Protein AF-A0A5M8EU75-F1 (afdb_monomer_lite)

Structure (mmCIF, N/CA/C/O backbone):
data_AF-A0A5M8EU75-F1
#
_entry.id   AF-A0A5M8EU75-F1
#
loop_
_atom_site.group_PDB
_atom_site.id
_atom_site.type_symbol
_atom_site.label_atom_id
_atom_site.label_alt_id
_atom_site.label_comp_id
_atom_site.label_asym_id
_atom_site.label_entity_id
_atom_site.label_seq_id
_atom_site.pdbx_PDB_ins_code
_atom_site.Cartn_x
_atom_site.Cartn_y
_atom_site.Cartn_z
_atom_site.occupancy
_atom_site.B_iso_or_equiv
_atom_site.auth_seq_id
_atom_site.auth_comp_id
_atom_site.auth_asym_id
_atom_site.auth_atom_id
_atom_site.pdbx_PDB_model_num
ATOM 1 N N . MET A 1 1 ? 41.087 -0.898 -28.257 1.00 53.62 1 MET A N 1
ATOM 2 C CA . MET A 1 1 ? 41.033 -0.760 -26.784 1.00 53.62 1 MET A CA 1
ATOM 3 C C . MET A 1 1 ? 39.731 -0.099 -26.348 1.00 53.62 1 MET A C 1
ATOM 5 O O . MET A 1 1 ? 38.978 -0.746 -25.640 1.00 53.62 1 MET A O 1
ATOM 9 N N . GLU A 1 2 ? 39.396 1.101 -26.833 1.00 59.78 2 GLU A N 1
ATOM 10 C CA . GLU A 1 2 ? 38.157 1.819 -26.456 1.00 59.78 2 GLU A CA 1
ATOM 11 C C . GLU A 1 2 ? 36.863 1.022 -26.681 1.00 59.78 2 GLU A C 1
ATOM 13 O O . GLU A 1 2 ? 36.041 0.929 -25.774 1.00 59.78 2 GLU A O 1
ATOM 18 N N . MET A 1 3 ? 36.715 0.360 -27.837 1.00 57.47 3 MET A N 1
ATOM 19 C CA . MET A 1 3 ? 35.519 -0.446 -28.124 1.00 57.47 3 MET A CA 1
ATOM 20 C C . MET A 1 3 ? 35.297 -1.580 -27.109 1.00 57.47 3 MET A C 1
ATOM 22 O O . MET A 1 3 ? 34.158 -1.873 -26.763 1.00 57.47 3 MET A O 1
ATOM 26 N N . LEU A 1 4 ? 36.382 -2.167 -26.587 1.00 70.75 4 LEU A N 1
ATOM 27 C CA . LEU A 1 4 ? 36.330 -3.281 -25.639 1.00 70.75 4 LEU A CA 1
ATOM 28 C C . LEU A 1 4 ? 35.885 -2.796 -24.249 1.00 70.75 4 LEU A C 1
ATOM 30 O O . LEU A 1 4 ? 35.025 -3.423 -23.629 1.00 70.75 4 LEU A O 1
ATOM 34 N N . TYR A 1 5 ? 36.385 -1.635 -23.807 1.00 77.06 5 TYR A N 1
ATOM 35 C CA . TYR A 1 5 ? 35.924 -0.976 -22.580 1.00 77.06 5 TYR A CA 1
ATOM 36 C C . TYR A 1 5 ? 34.440 -0.601 -22.656 1.00 77.06 5 TYR A C 1
ATOM 38 O O . TYR A 1 5 ? 33.704 -0.861 -21.707 1.00 77.06 5 TYR A O 1
ATOM 46 N N . ILE A 1 6 ? 33.977 -0.068 -23.791 1.00 72.25 6 ILE A N 1
ATOM 47 C CA . ILE A 1 6 ? 32.563 0.286 -23.995 1.00 72.25 6 ILE A CA 1
ATOM 48 C C . ILE A 1 6 ? 31.671 -0.958 -23.905 1.00 72.25 6 ILE A C 1
ATOM 50 O O . ILE A 1 6 ? 30.653 -0.931 -23.210 1.00 72.25 6 ILE A O 1
ATOM 54 N N . THR A 1 7 ? 32.060 -2.073 -24.532 1.00 71.00 7 THR A N 1
ATOM 55 C CA . THR A 1 7 ? 31.312 -3.335 -24.405 1.00 71.00 7 THR A CA 1
ATOM 56 C C . THR A 1 7 ? 31.304 -3.869 -22.976 1.00 71.00 7 THR A C 1
ATOM 58 O O . THR A 1 7 ? 30.256 -4.300 -22.501 1.00 71.00 7 THR A O 1
ATOM 61 N N . LEU A 1 8 ? 32.430 -3.798 -22.259 1.00 76.50 8 LEU A N 1
ATOM 62 C CA . LEU A 1 8 ? 32.517 -4.285 -20.881 1.00 76.50 8 LEU A CA 1
ATOM 63 C C . LEU A 1 8 ? 31.627 -3.465 -19.936 1.00 76.50 8 LEU A C 1
ATOM 65 O O . LEU A 1 8 ? 30.909 -4.031 -19.114 1.00 76.50 8 LEU A O 1
ATOM 69 N N . ILE A 1 9 ? 31.626 -2.138 -20.099 1.00 80.06 9 ILE A N 1
ATOM 70 C CA . ILE A 1 9 ? 30.763 -1.214 -19.352 1.00 80.06 9 ILE A CA 1
ATOM 71 C C . ILE A 1 9 ? 29.289 -1.484 -19.669 1.00 80.06 9 ILE A C 1
ATOM 73 O O . ILE A 1 9 ? 28.462 -1.507 -18.762 1.00 80.06 9 ILE A O 1
ATOM 77 N N . SER A 1 10 ? 28.959 -1.744 -20.935 1.00 69.94 10 SER A N 1
ATOM 78 C CA . SER A 1 10 ? 27.585 -2.032 -21.365 1.00 69.94 10 SER A CA 1
ATOM 79 C C . SER A 1 10 ? 27.060 -3.342 -20.767 1.00 69.94 10 SER A C 1
ATOM 81 O O . SER A 1 10 ? 25.950 -3.381 -20.237 1.00 69.94 10 SER A O 1
ATOM 83 N N . ILE A 1 11 ? 27.870 -4.407 -20.781 1.00 76.12 11 ILE A N 1
ATOM 84 C CA . ILE A 1 11 ? 27.517 -5.711 -20.194 1.00 76.12 11 ILE A CA 1
ATOM 85 C C . ILE A 1 11 ? 27.405 -5.603 -18.670 1.00 76.12 11 ILE A C 1
ATOM 87 O O . ILE A 1 11 ? 26.437 -6.096 -18.092 1.00 76.12 11 ILE A O 1
ATOM 91 N N . ALA A 1 12 ? 28.347 -4.917 -18.017 1.00 72.94 12 ALA A N 1
ATOM 92 C CA . ALA A 1 12 ? 28.288 -4.673 -16.578 1.00 72.94 12 ALA A CA 1
ATOM 93 C C . ALA A 1 12 ? 27.048 -3.850 -16.196 1.00 72.94 12 ALA A C 1
ATOM 95 O O . ALA A 1 12 ? 26.362 -4.189 -15.235 1.00 72.94 12 ALA A O 1
ATOM 96 N N . GLY A 1 13 ? 26.706 -2.820 -16.976 1.00 74.19 13 GLY A N 1
ATOM 97 C CA . GLY A 1 13 ? 25.500 -2.016 -16.782 1.00 74.19 13 GLY A CA 1
ATOM 98 C C . GLY A 1 13 ? 24.214 -2.836 -16.908 1.00 74.19 13 GLY A C 1
ATOM 99 O O . GLY A 1 13 ? 23.331 -2.720 -16.060 1.00 74.19 13 GLY A O 1
ATOM 100 N N . LEU A 1 14 ? 24.128 -3.719 -17.908 1.00 76.62 14 LEU A N 1
ATOM 101 C CA . LEU A 1 14 ? 22.991 -4.630 -18.079 1.00 76.62 14 LEU A CA 1
ATOM 102 C C . LEU A 1 14 ? 22.889 -5.651 -16.939 1.00 76.62 14 LEU A C 1
ATOM 104 O O . LEU A 1 14 ? 21.798 -5.870 -16.415 1.00 76.62 14 LEU A O 1
ATOM 108 N N . ALA A 1 15 ? 24.010 -6.237 -16.513 1.00 70.19 15 ALA A N 1
ATOM 109 C CA . ALA A 1 15 ? 24.045 -7.195 -15.410 1.00 70.19 15 ALA A CA 1
ATOM 110 C C . ALA A 1 15 ? 23.668 -6.550 -14.065 1.00 70.19 15 ALA A C 1
ATOM 112 O O . ALA A 1 15 ? 22.849 -7.097 -13.329 1.00 70.19 15 ALA A O 1
ATOM 113 N N . ILE A 1 16 ? 24.203 -5.362 -13.763 1.00 70.56 16 ILE A N 1
ATOM 114 C CA . ILE A 1 16 ? 23.872 -4.601 -12.548 1.00 70.56 16 ILE A CA 1
ATOM 115 C C . ILE A 1 16 ? 22.415 -4.127 -12.592 1.00 70.56 16 ILE A C 1
ATOM 117 O O . ILE A 1 16 ? 21.719 -4.204 -11.581 1.00 70.56 16 ILE A O 1
ATOM 121 N N . GLY A 1 17 ? 21.930 -3.684 -13.755 1.00 67.31 17 GLY A N 1
ATOM 122 C CA . GLY A 1 17 ? 20.531 -3.309 -13.960 1.00 67.31 17 GLY A CA 1
ATOM 123 C C . GLY A 1 17 ? 19.582 -4.481 -13.707 1.00 67.31 17 GLY A C 1
ATOM 124 O O . GLY A 1 17 ? 18.658 -4.361 -12.903 1.00 67.31 17 GLY A O 1
ATOM 125 N N . ALA A 1 18 ? 19.856 -5.639 -14.315 1.00 68.31 18 ALA A N 1
ATOM 126 C CA . ALA A 1 18 ? 19.088 -6.864 -14.105 1.00 68.31 18 ALA A CA 1
ATOM 127 C C . ALA A 1 18 ? 19.128 -7.318 -12.638 1.00 68.31 18 ALA A C 1
ATOM 129 O O . ALA A 1 18 ? 18.089 -7.644 -12.064 1.00 68.31 18 ALA A O 1
ATOM 130 N N . TRP A 1 19 ? 20.297 -7.263 -11.995 1.00 66.81 19 TRP A N 1
ATOM 131 C CA . TRP A 1 19 ? 20.453 -7.610 -10.582 1.00 66.81 19 TRP A CA 1
ATOM 132 C C . TRP A 1 19 ? 19.733 -6.631 -9.646 1.00 66.81 19 TRP A C 1
ATOM 134 O O . TRP A 1 19 ? 19.132 -7.049 -8.662 1.00 66.81 19 TRP A O 1
ATOM 144 N N . GLY A 1 20 ? 19.729 -5.332 -9.949 1.00 63.75 20 GLY A N 1
ATOM 145 C CA . GLY A 1 20 ? 19.007 -4.316 -9.176 1.00 63.75 20 GLY A CA 1
ATOM 146 C C . GLY A 1 20 ? 17.484 -4.457 -9.268 1.00 63.75 20 GLY A C 1
ATOM 147 O O . GLY A 1 20 ? 16.780 -4.220 -8.280 1.00 63.75 20 GLY A O 1
ATOM 148 N N . VAL A 1 21 ? 16.984 -4.894 -10.429 1.00 64.94 21 VAL A N 1
ATOM 149 C CA . VAL A 1 21 ? 15.572 -5.246 -10.648 1.00 64.94 21 VAL A CA 1
ATOM 150 C C . VAL A 1 21 ? 15.217 -6.534 -9.893 1.00 64.94 21 VAL A C 1
ATOM 152 O O . VAL A 1 21 ? 14.244 -6.546 -9.140 1.00 64.94 21 VAL A O 1
ATOM 155 N N . LEU A 1 22 ? 16.019 -7.596 -10.038 1.00 58.78 22 LEU A N 1
ATOM 156 C CA . LEU A 1 22 ? 15.775 -8.909 -9.421 1.00 58.78 22 LEU A CA 1
ATOM 157 C C . LEU A 1 22 ? 15.995 -8.916 -7.901 1.00 58.78 22 LEU A C 1
ATOM 159 O O . LEU A 1 22 ? 15.284 -9.605 -7.176 1.00 58.78 22 LEU A O 1
ATOM 163 N N . GLY A 1 23 ? 16.923 -8.106 -7.391 1.00 60.09 23 GLY A N 1
ATOM 164 C CA . GLY A 1 23 ? 17.231 -7.982 -5.964 1.00 60.09 23 GLY A CA 1
ATOM 165 C C . GLY A 1 23 ? 16.162 -7.250 -5.144 1.00 60.09 23 GLY A C 1
ATOM 166 O O . GLY A 1 23 ? 16.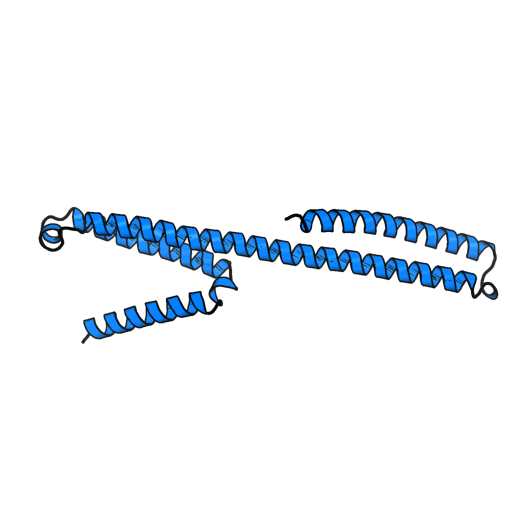350 -7.019 -3.950 1.00 60.09 23 GLY A O 1
ATOM 167 N N . GLY A 1 24 ? 15.054 -6.826 -5.763 1.00 61.72 24 GLY A N 1
ATOM 168 C CA . GLY A 1 24 ? 13.913 -6.208 -5.082 1.00 61.72 24 GLY A CA 1
ATOM 169 C C . GLY A 1 24 ? 14.160 -4.795 -4.538 1.00 61.72 24 GLY A C 1
ATOM 170 O O . GLY A 1 24 ? 13.229 -4.163 -4.043 1.00 61.72 24 GLY A O 1
ATOM 171 N N . ILE A 1 25 ? 15.382 -4.261 -4.641 1.00 65.81 25 ILE A N 1
ATOM 172 C CA . ILE A 1 25 ? 15.732 -2.906 -4.184 1.00 65.81 25 ILE A CA 1
ATOM 173 C C . ILE A 1 25 ? 14.944 -1.859 -4.977 1.00 65.81 25 ILE A C 1
ATOM 175 O O . ILE A 1 25 ? 14.432 -0.907 -4.383 1.00 65.81 25 ILE A O 1
ATOM 179 N N . LEU A 1 26 ? 14.789 -2.065 -6.292 1.00 63.59 26 LEU A N 1
ATOM 180 C CA . LEU A 1 26 ? 13.987 -1.196 -7.156 1.00 63.59 26 LEU A CA 1
ATOM 181 C C . LEU A 1 26 ? 12.525 -1.159 -6.705 1.00 63.59 26 LEU A C 1
ATOM 183 O O . LEU A 1 26 ? 11.969 -0.086 -6.484 1.00 63.59 26 LEU A O 1
ATOM 187 N N . TYR A 1 27 ? 11.943 -2.335 -6.467 1.00 64.81 27 TYR A N 1
ATOM 188 C CA . TYR A 1 27 ? 10.559 -2.489 -6.024 1.00 64.81 27 TYR A CA 1
ATOM 189 C C . TYR A 1 27 ? 10.313 -1.964 -4.610 1.00 64.81 27 TYR A C 1
ATOM 191 O O . TYR A 1 27 ? 9.185 -1.679 -4.261 1.00 64.81 27 TYR A O 1
ATOM 199 N N . ARG A 1 28 ? 11.328 -1.740 -3.776 1.00 71.31 28 ARG A N 1
ATOM 200 C CA . ARG A 1 28 ? 11.104 -1.099 -2.466 1.00 71.31 28 ARG A CA 1
ATOM 201 C C . ARG A 1 28 ? 10.892 0.414 -2.558 1.00 71.31 28 ARG A C 1
ATOM 203 O O . ARG A 1 28 ? 10.494 1.026 -1.569 1.00 71.31 28 ARG A O 1
ATOM 210 N N . LYS A 1 29 ? 11.185 1.038 -3.705 1.00 76.56 29 LYS A N 1
ATOM 211 C CA . LYS A 1 29 ? 11.140 2.496 -3.882 1.00 76.56 29 LYS A CA 1
ATOM 212 C C . LYS A 1 29 ? 10.302 2.870 -5.113 1.00 76.56 29 LYS A C 1
ATOM 214 O O . LYS A 1 29 ? 10.863 3.025 -6.197 1.00 76.56 29 LYS A O 1
ATOM 219 N N . PRO A 1 30 ? 8.985 3.117 -4.963 1.00 76.25 30 PRO A N 1
ATOM 220 C CA . PRO A 1 30 ? 8.105 3.444 -6.092 1.00 76.25 30 PRO A CA 1
ATOM 221 C C . PRO A 1 30 ? 8.551 4.683 -6.884 1.00 76.25 30 PRO A C 1
ATOM 223 O O . PRO A 1 30 ? 8.417 4.723 -8.103 1.00 76.25 30 PRO A O 1
ATOM 226 N N . PHE A 1 31 ? 9.147 5.673 -6.210 1.00 78.81 31 PHE A N 1
ATOM 227 C CA . PHE A 1 31 ? 9.704 6.860 -6.866 1.00 78.81 31 PHE A CA 1
ATOM 228 C C . PHE A 1 31 ? 10.869 6.526 -7.808 1.00 78.81 31 PHE A C 1
ATOM 230 O O . PHE A 1 31 ? 10.999 7.122 -8.871 1.00 78.81 31 PHE A O 1
ATOM 237 N N . LEU A 1 32 ? 11.698 5.549 -7.436 1.00 78.75 32 LEU A N 1
ATOM 238 C CA . LEU A 1 32 ? 12.850 5.141 -8.232 1.00 78.75 32 LEU A CA 1
ATOM 239 C C . LEU A 1 32 ? 12.402 4.425 -9.515 1.00 78.75 32 LEU A C 1
ATOM 241 O O . LEU A 1 32 ? 12.943 4.696 -10.579 1.00 78.75 32 LEU A O 1
ATOM 245 N N . LEU A 1 33 ? 11.370 3.578 -9.425 1.00 77.56 33 LEU A N 1
ATOM 246 C CA . LEU A 1 33 ? 10.718 2.937 -10.576 1.00 77.56 33 LEU A CA 1
ATOM 247 C C . LEU A 1 33 ? 10.143 3.959 -11.561 1.00 77.56 33 LEU A C 1
ATOM 249 O O . LEU A 1 33 ? 10.410 3.875 -12.758 1.00 77.56 33 LEU A O 1
ATOM 253 N N . TYR A 1 34 ? 9.406 4.946 -11.046 1.00 78.31 34 TYR A N 1
ATOM 254 C CA . TYR A 1 34 ? 8.869 6.041 -11.852 1.00 78.31 34 TYR A CA 1
ATOM 255 C C . TYR A 1 34 ? 9.984 6.814 -12.566 1.00 78.31 34 TYR A C 1
ATOM 257 O O . TYR A 1 34 ? 9.913 7.039 -13.772 1.00 78.31 34 TYR A O 1
ATOM 265 N N . PHE A 1 35 ? 11.038 7.180 -11.832 1.00 82.19 35 PHE A N 1
ATOM 266 C CA . PHE A 1 35 ? 12.166 7.930 -12.375 1.00 82.19 35 PHE A CA 1
ATOM 267 C C . PHE A 1 35 ? 12.902 7.125 -13.451 1.00 82.19 35 PHE A C 1
ATOM 269 O O . PHE A 1 35 ? 13.115 7.625 -14.548 1.00 82.19 35 PHE A O 1
ATOM 276 N N . ILE A 1 36 ? 13.216 5.854 -13.195 1.00 82.50 36 ILE A N 1
ATOM 277 C CA . ILE A 1 36 ? 13.880 4.989 -14.178 1.00 82.50 36 ILE A CA 1
ATOM 278 C C . ILE A 1 36 ? 13.013 4.813 -15.424 1.00 82.50 36 ILE A C 1
ATOM 280 O O . ILE A 1 36 ? 13.531 4.946 -16.526 1.00 82.50 36 ILE A O 1
ATOM 284 N N . GLY A 1 37 ? 11.706 4.576 -15.276 1.00 79.75 37 GLY A N 1
ATOM 285 C CA . GLY A 1 37 ? 10.793 4.473 -16.416 1.00 79.75 37 GLY A CA 1
ATOM 286 C C . GLY A 1 37 ? 10.729 5.762 -17.243 1.00 79.75 37 GLY A C 1
ATOM 287 O O . GLY A 1 37 ? 10.762 5.704 -18.470 1.00 79.75 37 GLY A O 1
ATOM 288 N N . PHE A 1 38 ? 10.722 6.924 -16.584 1.00 82.00 38 PHE A N 1
ATOM 289 C CA . PHE A 1 38 ? 10.741 8.232 -17.242 1.00 82.00 38 PHE A CA 1
ATOM 290 C C . PHE A 1 38 ? 12.048 8.490 -18.006 1.00 82.00 38 PHE A C 1
ATOM 292 O O . PHE A 1 38 ? 12.015 8.877 -19.173 1.00 82.00 38 PHE A O 1
ATOM 299 N N . PHE A 1 39 ? 13.203 8.229 -17.386 1.00 84.12 39 PHE A N 1
ATOM 300 C CA . PHE A 1 39 ? 14.501 8.378 -18.051 1.00 84.12 39 PHE A CA 1
ATOM 301 C C . PHE A 1 39 ? 14.688 7.370 -19.181 1.00 84.12 39 PHE A C 1
ATOM 303 O O . PHE A 1 39 ? 15.212 7.732 -20.231 1.00 84.12 39 PHE A O 1
ATOM 310 N N . LEU A 1 40 ? 14.218 6.135 -19.000 1.00 82.12 40 LEU A N 1
ATOM 311 C CA . LEU A 1 40 ? 14.221 5.125 -20.050 1.00 82.12 40 LEU A CA 1
ATOM 312 C C . LEU A 1 40 ? 13.400 5.609 -21.250 1.00 82.12 40 LEU A C 1
ATOM 314 O O . LEU A 1 40 ? 13.906 5.575 -22.365 1.00 82.12 40 LEU A O 1
ATOM 318 N N . ALA A 1 41 ? 12.193 6.135 -21.021 1.00 79.38 41 ALA A N 1
ATOM 319 C CA . ALA A 1 41 ? 11.350 6.693 -22.077 1.00 79.38 41 ALA A CA 1
ATOM 320 C C . ALA A 1 41 ? 12.012 7.883 -22.799 1.00 79.38 41 ALA A C 1
ATOM 322 O O . ALA A 1 41 ? 11.982 7.935 -24.027 1.00 79.38 41 ALA A O 1
ATOM 323 N N . LEU A 1 42 ? 12.659 8.801 -22.067 1.00 81.75 42 LEU A N 1
ATOM 324 C CA . LEU A 1 42 ? 13.370 9.944 -22.658 1.00 81.75 42 LEU A CA 1
ATOM 325 C C . LEU A 1 42 ? 14.579 9.519 -23.500 1.00 81.75 42 LEU A C 1
ATOM 327 O O . LEU A 1 42 ? 14.697 9.919 -24.658 1.00 81.75 42 LEU A O 1
ATOM 331 N N . ILE A 1 43 ? 15.471 8.704 -22.932 1.00 82.12 43 ILE A N 1
ATOM 332 C CA . ILE A 1 43 ? 16.686 8.239 -23.615 1.00 82.12 43 ILE A CA 1
ATOM 333 C C . ILE A 1 43 ? 16.304 7.372 -24.814 1.00 82.12 43 ILE A C 1
ATOM 335 O O . ILE A 1 43 ? 16.851 7.529 -25.902 1.00 82.12 43 ILE A O 1
ATOM 339 N N . GLY A 1 44 ? 15.330 6.485 -24.639 1.00 74.38 44 GLY A N 1
ATOM 340 C CA . GLY A 1 44 ? 14.858 5.617 -25.701 1.00 74.38 44 GLY A CA 1
ATOM 341 C C . GLY A 1 44 ? 14.160 6.342 -26.836 1.00 74.38 44 GLY A C 1
ATOM 342 O O . GLY A 1 44 ? 14.413 6.024 -27.995 1.00 74.38 44 GLY A O 1
ATOM 343 N N . GLY A 1 45 ? 13.345 7.351 -26.521 1.00 75.75 45 GLY A N 1
ATOM 344 C CA . GLY A 1 45 ? 12.749 8.230 -27.525 1.00 75.75 45 GLY A CA 1
ATOM 345 C C . GLY A 1 45 ? 13.813 8.993 -28.315 1.00 75.75 45 GLY A C 1
ATOM 346 O O . GLY A 1 45 ? 13.739 9.058 -29.539 1.00 75.75 45 GLY A O 1
ATOM 347 N N . TYR A 1 46 ? 14.853 9.491 -27.639 1.00 78.00 46 TYR A N 1
ATOM 348 C CA . TYR A 1 46 ? 15.983 10.151 -28.296 1.00 78.00 46 TYR A CA 1
ATOM 349 C C . TYR A 1 46 ? 16.763 9.202 -29.222 1.00 78.00 46 TYR A C 1
ATOM 351 O O . TYR A 1 46 ? 17.077 9.565 -30.356 1.00 78.00 46 TYR A O 1
ATOM 359 N N . ILE A 1 47 ? 17.033 7.967 -28.783 1.00 77.19 47 ILE A N 1
ATOM 360 C CA . ILE A 1 47 ? 17.699 6.945 -29.607 1.00 77.19 47 ILE A CA 1
ATOM 361 C C . ILE A 1 47 ? 16.832 6.570 -30.815 1.00 77.19 47 ILE A C 1
ATOM 363 O O . ILE A 1 47 ? 17.342 6.509 -31.933 1.00 77.19 47 ILE A O 1
ATOM 367 N N . ALA A 1 48 ? 15.529 6.353 -30.618 1.00 75.06 48 ALA A N 1
ATOM 368 C CA . ALA A 1 48 ? 14.601 6.047 -31.704 1.00 75.06 48 ALA A CA 1
ATOM 369 C C . ALA A 1 48 ? 14.548 7.180 -32.742 1.00 75.06 48 ALA A C 1
ATOM 371 O O . ALA A 1 48 ? 14.632 6.911 -33.942 1.00 75.06 48 ALA A O 1
ATOM 372 N N . TYR A 1 49 ? 14.511 8.434 -32.285 1.00 78.00 49 TYR A N 1
ATOM 373 C CA . TYR A 1 49 ? 14.569 9.618 -33.142 1.00 78.00 49 TYR A CA 1
ATOM 374 C C . TYR A 1 49 ? 15.885 9.709 -33.930 1.00 78.00 49 TYR A C 1
ATOM 376 O O . TYR A 1 49 ? 15.874 9.969 -35.131 1.00 78.00 49 TYR A O 1
ATOM 384 N N . GLY A 1 50 ? 17.027 9.427 -33.292 1.00 79.00 50 GLY A N 1
ATOM 385 C CA . GLY A 1 50 ? 18.327 9.377 -33.968 1.00 79.00 50 GLY A CA 1
ATOM 386 C C . GLY A 1 50 ? 18.408 8.281 -35.039 1.00 79.00 50 GLY A C 1
ATOM 387 O O . GLY A 1 50 ? 18.910 8.524 -36.137 1.00 79.00 50 GLY A O 1
ATOM 388 N N . LEU A 1 51 ? 17.861 7.0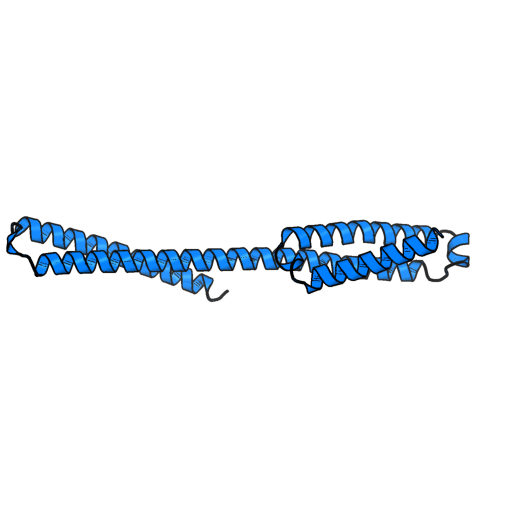94 -34.757 1.00 75.88 51 LEU A N 1
ATOM 389 C CA . LEU A 1 51 ? 17.754 6.000 -35.731 1.00 75.88 51 LEU A CA 1
ATOM 390 C C . LEU A 1 51 ? 16.816 6.363 -36.892 1.00 75.88 51 LEU A C 1
ATOM 392 O O . LEU A 1 51 ? 17.083 6.002 -38.038 1.00 75.88 51 LEU A O 1
ATOM 396 N N . GLU A 1 52 ? 15.741 7.101 -36.615 1.00 77.25 52 GLU A N 1
ATOM 397 C CA . GLU A 1 52 ? 14.795 7.563 -37.629 1.00 77.25 52 GLU A CA 1
ATOM 398 C C . GLU A 1 52 ? 15.416 8.622 -38.551 1.00 77.25 52 GLU A C 1
ATOM 400 O O . GLU A 1 52 ? 15.347 8.473 -39.771 1.00 77.25 52 GLU A O 1
ATOM 405 N N . LEU A 1 53 ? 16.127 9.611 -38.003 1.00 79.81 53 LEU A N 1
ATOM 406 C CA . LEU A 1 53 ? 16.936 10.563 -38.777 1.00 79.81 53 LEU A CA 1
ATOM 407 C C . LEU A 1 53 ? 18.008 9.857 -39.620 1.00 79.81 53 LEU A C 1
ATOM 409 O O . LEU A 1 53 ? 18.182 10.167 -40.798 1.00 79.81 53 LEU A O 1
ATOM 413 N N . GLY A 1 54 ? 18.700 8.868 -39.047 1.00 74.12 54 GLY A N 1
ATOM 414 C CA . GLY A 1 54 ? 19.676 8.049 -39.770 1.00 74.12 54 GLY A CA 1
ATOM 415 C C . GLY A 1 54 ? 19.051 7.263 -40.925 1.00 74.12 54 GLY A C 1
ATOM 416 O O . GLY A 1 54 ? 19.666 7.130 -41.981 1.00 74.12 54 GLY A O 1
ATOM 417 N N . SER A 1 55 ? 17.801 6.816 -40.768 1.00 72.81 55 SER A N 1
ATOM 418 C CA . SER A 1 55 ? 17.046 6.115 -41.814 1.00 72.81 55 SER A CA 1
ATOM 419 C C . SER A 1 55 ? 16.618 7.002 -42.992 1.00 72.81 55 SER A C 1
ATOM 421 O O . SER A 1 55 ? 16.187 6.486 -44.019 1.00 72.81 55 SER A O 1
ATOM 423 N N . GLN A 1 56 ? 16.733 8.326 -42.861 1.00 78.75 56 GLN A N 1
ATOM 424 C CA . GLN A 1 56 ? 16.456 9.286 -43.934 1.00 78.75 56 GLN A CA 1
ATOM 425 C C . GLN A 1 56 ? 17.721 9.652 -44.729 1.00 78.75 56 GLN A C 1
ATOM 427 O O . GLN A 1 56 ? 17.625 10.271 -45.788 1.00 78.75 56 GLN A O 1
ATOM 432 N N . ASN A 1 57 ? 18.909 9.260 -44.254 1.00 79.38 57 ASN A N 1
ATOM 433 C CA . ASN A 1 57 ? 20.182 9.550 -44.906 1.00 79.38 57 ASN A CA 1
ATOM 434 C C . ASN A 1 57 ? 20.617 8.382 -45.811 1.00 79.38 57 ASN A C 1
ATOM 436 O O . ASN A 1 57 ? 20.855 7.266 -45.345 1.00 79.38 57 ASN A O 1
ATOM 440 N N . SER A 1 58 ? 20.758 8.646 -47.111 1.00 69.38 58 SER A N 1
ATOM 441 C CA . SER A 1 58 ? 21.030 7.635 -48.144 1.00 69.38 58 SER A CA 1
ATOM 442 C C . SER A 1 58 ? 22.346 6.867 -47.950 1.00 69.38 58 SER A C 1
ATOM 444 O O . SER A 1 58 ? 22.419 5.699 -48.327 1.00 69.38 58 SER A O 1
ATOM 446 N N . LEU A 1 59 ? 23.359 7.478 -47.321 1.00 69.94 59 LEU A N 1
ATOM 447 C CA . LEU A 1 59 ? 24.638 6.827 -46.993 1.00 69.94 59 LEU A CA 1
ATOM 448 C C . LEU A 1 59 ? 24.545 5.873 -45.793 1.00 69.94 59 LEU A C 1
ATOM 450 O O . LEU A 1 59 ? 25.264 4.882 -45.731 1.00 69.94 59 LEU A O 1
ATOM 454 N N . LEU A 1 60 ? 23.677 6.164 -44.825 1.00 62.72 60 LEU A N 1
ATOM 455 C CA . LEU A 1 60 ? 23.506 5.335 -43.627 1.00 62.72 60 LEU A CA 1
ATOM 456 C C . LEU A 1 60 ? 22.561 4.163 -43.886 1.00 62.72 60 LEU A C 1
ATOM 458 O O . LEU A 1 60 ? 22.798 3.066 -43.391 1.00 62.72 60 LEU A O 1
ATOM 462 N N . VAL A 1 61 ? 21.533 4.369 -44.709 1.00 67.12 61 VAL A N 1
ATOM 463 C CA . VAL A 1 61 ? 20.601 3.312 -45.129 1.00 67.12 61 VAL A CA 1
ATOM 464 C C . VAL A 1 61 ? 21.286 2.259 -46.001 1.00 67.12 61 VAL A C 1
ATOM 466 O O . VAL A 1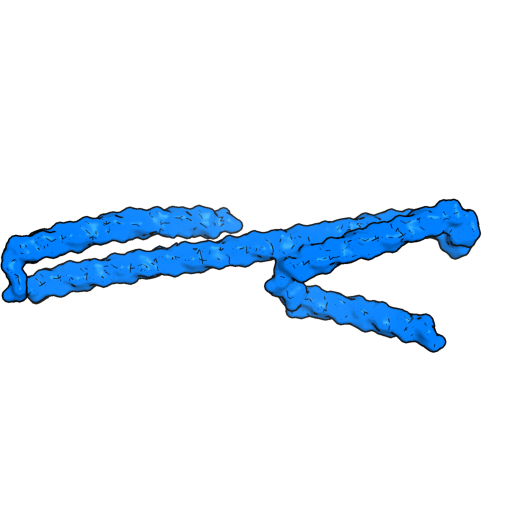 61 ? 20.942 1.082 -45.907 1.00 67.12 61 VAL A O 1
ATOM 469 N N . SER A 1 62 ? 22.271 2.650 -46.818 1.00 62.59 62 SER A N 1
ATOM 470 C CA . SER A 1 62 ? 23.041 1.699 -47.631 1.00 62.59 62 SER A CA 1
ATOM 471 C C . SER A 1 62 ? 23.977 0.817 -46.793 1.00 62.59 62 SER A C 1
ATOM 473 O O . SER A 1 62 ? 24.222 -0.326 -47.171 1.00 62.59 62 SER A O 1
ATOM 475 N N . LEU A 1 63 ? 24.451 1.311 -45.641 1.00 66.50 63 LEU A N 1
ATOM 476 C CA . LEU A 1 63 ? 25.252 0.552 -44.670 1.00 66.50 63 LEU A CA 1
ATOM 477 C C . LEU A 1 63 ? 24.392 -0.249 -43.675 1.00 66.50 63 LEU A C 1
ATOM 479 O O . LEU A 1 63 ? 24.793 -1.329 -43.249 1.00 66.50 63 LEU A O 1
ATOM 483 N N . PHE A 1 64 ? 23.209 0.258 -43.313 1.00 69.81 64 PHE A N 1
ATOM 484 C CA . PHE A 1 64 ? 22.295 -0.351 -42.344 1.00 69.81 64 PHE A CA 1
ATOM 485 C C . PHE A 1 64 ? 20.846 -0.321 -42.855 1.00 69.81 64 PHE A C 1
ATOM 487 O O . PHE A 1 64 ? 20.032 0.534 -42.500 1.00 69.81 64 PHE A O 1
ATOM 494 N N . THR A 1 65 ? 20.488 -1.322 -43.653 1.00 69.44 65 THR A N 1
ATOM 495 C CA . THR A 1 65 ? 19.204 -1.438 -44.371 1.00 69.44 65 THR A CA 1
ATOM 496 C C . THR A 1 65 ? 17.954 -1.497 -43.486 1.00 69.44 65 THR A C 1
ATOM 498 O O . THR A 1 65 ? 16.855 -1.212 -43.957 1.00 69.44 65 THR A O 1
ATOM 501 N N . HIS A 1 66 ? 18.087 -1.834 -42.200 1.00 78.62 66 HIS A N 1
ATOM 502 C CA . HIS A 1 66 ? 16.953 -2.036 -41.284 1.00 78.62 66 HIS A CA 1
ATOM 503 C C . HIS A 1 66 ? 16.809 -0.957 -40.198 1.00 78.62 66 HIS A C 1
ATOM 505 O O . HIS A 1 66 ? 16.069 -1.153 -39.235 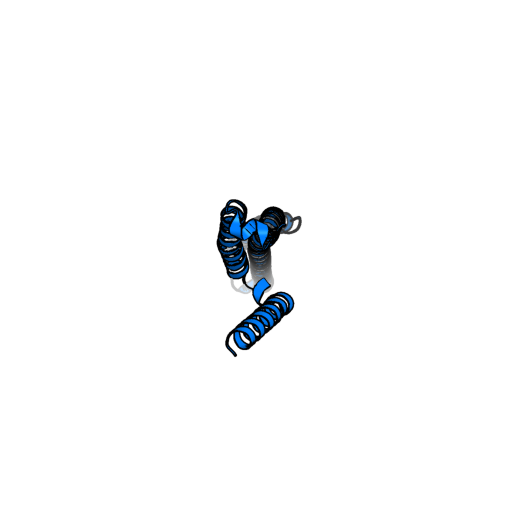1.00 78.62 66 HIS A O 1
ATOM 511 N N . LEU A 1 67 ? 17.458 0.202 -40.360 1.00 71.19 67 LEU A N 1
ATOM 512 C CA . LEU A 1 67 ? 17.409 1.331 -39.415 1.00 71.19 67 LEU A CA 1
ATOM 513 C C . LEU A 1 67 ? 15.981 1.756 -39.024 1.00 71.19 67 LEU A C 1
ATOM 515 O O . LEU A 1 67 ? 15.701 1.974 -37.846 1.00 71.19 67 LEU A O 1
ATOM 519 N N . LYS A 1 68 ? 15.053 1.808 -39.989 1.00 73.31 68 LYS A N 1
ATOM 520 C CA . LYS A 1 68 ? 13.650 2.191 -39.744 1.00 73.31 68 LYS A CA 1
ATOM 521 C C . LYS A 1 68 ? 12.895 1.161 -38.898 1.00 73.31 68 LYS A C 1
ATOM 523 O O . LYS A 1 68 ? 12.134 1.526 -38.005 1.00 73.31 68 LYS A O 1
ATOM 528 N N . LEU A 1 69 ? 13.134 -0.127 -39.152 1.00 74.00 69 LEU A N 1
ATOM 529 C CA . LEU A 1 69 ? 12.545 -1.219 -38.377 1.00 74.00 69 LEU A CA 1
ATOM 530 C C . LEU A 1 69 ? 13.116 -1.231 -36.951 1.00 74.00 69 LEU A C 1
ATOM 532 O O . LEU A 1 69 ? 12.362 -1.335 -35.988 1.00 74.00 69 LEU A O 1
ATOM 536 N N . ALA A 1 70 ? 14.432 -1.053 -36.813 1.00 72.75 70 ALA A N 1
ATOM 537 C CA . ALA A 1 70 ? 15.100 -0.955 -35.520 1.00 72.75 70 ALA A CA 1
ATOM 538 C C . ALA A 1 70 ? 14.578 0.230 -34.690 1.00 72.75 70 ALA A C 1
ATOM 540 O O . ALA A 1 70 ? 14.277 0.050 -33.514 1.00 72.75 70 ALA A O 1
ATOM 541 N N . SER A 1 71 ? 14.395 1.408 -35.301 1.00 72.38 71 SER A N 1
ATOM 542 C CA . SER A 1 71 ? 13.793 2.571 -34.633 1.00 72.38 71 SER A CA 1
ATOM 543 C C . SER A 1 71 ? 12.391 2.261 -34.094 1.00 72.38 71 SER A C 1
ATOM 545 O O . SER A 1 71 ? 12.124 2.486 -32.912 1.00 72.38 71 SER A O 1
ATOM 547 N N . ALA A 1 72 ? 11.519 1.661 -34.913 1.00 74.50 72 ALA A N 1
ATOM 548 C CA . ALA A 1 72 ? 10.162 1.305 -34.499 1.00 74.50 72 ALA A CA 1
ATOM 549 C C . ALA A 1 72 ? 10.146 0.292 -33.338 1.00 74.50 72 ALA A C 1
ATOM 551 O O . ALA A 1 72 ? 9.404 0.474 -32.370 1.00 74.50 72 ALA A O 1
ATOM 552 N N . PHE A 1 73 ? 10.997 -0.740 -33.391 1.00 73.75 73 PHE A N 1
ATOM 553 C CA . PHE A 1 73 ? 11.128 -1.721 -32.309 1.00 73.75 73 PHE A CA 1
ATOM 554 C C . PHE A 1 73 ? 11.634 -1.093 -31.012 1.00 73.75 73 PHE A C 1
ATOM 556 O O . PHE A 1 73 ? 11.073 -1.353 -29.946 1.00 73.75 73 PHE A O 1
ATOM 563 N N . VAL A 1 74 ? 12.675 -0.264 -31.094 1.00 73.31 74 VAL A N 1
ATOM 564 C CA . VAL A 1 74 ? 13.251 0.432 -29.939 1.00 73.31 74 VAL A CA 1
ATOM 565 C C . VAL A 1 74 ? 12.216 1.373 -29.325 1.00 73.31 74 VAL A C 1
ATOM 567 O O . VAL A 1 74 ? 11.994 1.320 -28.119 1.00 73.31 74 VAL A O 1
ATOM 570 N N . SER A 1 75 ? 11.516 2.157 -30.147 1.00 72.94 75 SER A N 1
ATOM 571 C CA . SER A 1 75 ? 10.462 3.073 -29.704 1.00 72.94 75 SER A CA 1
ATOM 572 C C . SER A 1 75 ? 9.338 2.342 -28.960 1.00 72.94 75 SER A C 1
ATOM 574 O O . SER A 1 75 ? 9.040 2.670 -27.810 1.00 72.94 75 SER A O 1
ATOM 576 N N . TYR A 1 76 ? 8.773 1.284 -29.557 1.00 77.31 76 TYR A N 1
ATOM 577 C CA . TYR A 1 76 ? 7.691 0.512 -28.938 1.00 77.31 76 TYR A CA 1
ATOM 578 C C . TYR A 1 76 ? 8.136 -0.192 -27.650 1.00 77.31 76 TYR A C 1
ATOM 580 O O . TYR A 1 76 ? 7.452 -0.123 -26.629 1.00 77.31 76 TYR A O 1
ATOM 588 N N . THR A 1 77 ? 9.302 -0.842 -27.673 1.00 75.00 77 THR A N 1
ATOM 589 C CA . THR A 1 77 ? 9.819 -1.595 -26.520 1.00 75.00 77 THR A CA 1
ATOM 590 C C . THR A 1 77 ? 10.110 -0.671 -25.343 1.00 75.00 77 THR A C 1
ATOM 592 O O . THR A 1 77 ? 9.790 -1.003 -24.204 1.00 75.00 77 THR A O 1
ATOM 595 N N . ILE A 1 78 ? 10.680 0.507 -25.602 1.00 78.00 78 ILE A N 1
ATOM 596 C CA . ILE A 1 78 ? 10.998 1.479 -24.555 1.00 78.00 78 ILE A CA 1
ATOM 597 C C . ILE A 1 78 ? 9.728 2.148 -24.035 1.00 78.00 78 ILE A C 1
ATOM 599 O O . ILE A 1 78 ? 9.592 2.296 -22.822 1.00 78.00 78 ILE A O 1
ATOM 603 N N . ALA A 1 79 ? 8.763 2.475 -24.896 1.00 76.12 79 ALA A N 1
ATOM 604 C CA . ALA A 1 79 ? 7.465 2.973 -24.449 1.00 76.12 79 ALA A CA 1
ATOM 605 C C . ALA A 1 79 ? 6.746 1.951 -23.549 1.00 76.12 79 ALA A C 1
ATOM 607 O O . ALA A 1 79 ? 6.273 2.306 -22.468 1.00 76.12 79 ALA A O 1
ATOM 608 N N . ALA A 1 80 ? 6.732 0.673 -23.941 1.00 75.75 80 ALA A N 1
ATOM 609 C CA . ALA A 1 80 ? 6.127 -0.403 -23.161 1.00 75.75 80 ALA A CA 1
ATOM 610 C C . ALA A 1 80 ? 6.860 -0.640 -21.830 1.00 75.75 80 ALA A C 1
ATOM 612 O O . ALA A 1 80 ? 6.223 -0.704 -20.777 1.00 75.75 80 ALA A O 1
ATOM 613 N N . ALA A 1 81 ? 8.193 -0.731 -21.849 1.00 75.81 81 ALA A N 1
ATOM 614 C CA . ALA A 1 81 ? 8.997 -0.952 -20.649 1.00 75.81 81 ALA A CA 1
ATOM 615 C C . ALA A 1 81 ? 8.942 0.251 -19.693 1.00 75.81 81 ALA A C 1
ATOM 617 O O . ALA A 1 81 ? 8.681 0.086 -18.502 1.00 75.81 81 ALA A O 1
ATOM 618 N N . GLY A 1 82 ? 9.126 1.467 -20.211 1.00 76.81 82 GLY A N 1
ATOM 619 C CA . GLY A 1 82 ? 9.056 2.706 -19.439 1.00 76.81 82 GLY A CA 1
ATOM 620 C C . GLY A 1 82 ? 7.670 2.922 -18.836 1.00 76.81 82 GLY A C 1
ATOM 621 O O . GLY A 1 82 ? 7.552 3.140 -17.630 1.00 76.81 82 GLY A O 1
ATOM 622 N N . GLY A 1 83 ? 6.615 2.764 -19.642 1.00 77.44 83 GLY A N 1
ATOM 623 C CA . GLY A 1 83 ? 5.227 2.843 -19.185 1.00 77.44 83 GLY A CA 1
ATOM 624 C C . GLY A 1 83 ? 4.899 1.811 -18.104 1.00 77.44 83 GLY A C 1
ATOM 625 O O . GLY A 1 83 ? 4.306 2.159 -17.083 1.00 77.44 83 GLY A O 1
ATOM 626 N N . SER A 1 84 ? 5.359 0.565 -18.264 1.00 78.81 84 SER A N 1
ATOM 627 C CA . SER A 1 84 ? 5.155 -0.502 -17.272 1.00 78.81 84 SER A CA 1
ATOM 628 C C . SER A 1 84 ? 5.860 -0.212 -15.945 1.00 78.81 84 SER A C 1
ATOM 630 O O . SER A 1 84 ? 5.292 -0.461 -14.880 1.00 78.81 84 SER A O 1
ATOM 632 N N . LEU A 1 85 ? 7.073 0.350 -15.978 1.00 79.50 85 LEU A N 1
ATOM 633 C CA . LEU A 1 85 ? 7.811 0.746 -14.772 1.00 79.50 85 LEU A CA 1
ATOM 634 C C . LEU A 1 85 ? 7.125 1.908 -14.039 1.00 79.50 85 LEU A C 1
ATOM 636 O O . LEU A 1 85 ? 6.997 1.877 -12.814 1.00 79.50 85 LEU A O 1
ATOM 640 N N . ILE A 1 86 ? 6.628 2.901 -14.782 1.00 79.19 86 ILE A N 1
ATOM 641 C CA . ILE A 1 86 ? 5.855 4.027 -14.240 1.00 79.19 86 ILE A CA 1
ATOM 642 C C . ILE A 1 86 ? 4.567 3.519 -13.578 1.00 79.19 86 ILE A C 1
ATOM 644 O O . ILE A 1 86 ? 4.315 3.831 -12.412 1.00 79.19 86 ILE A O 1
ATOM 648 N N . ALA A 1 87 ? 3.782 2.701 -14.285 1.00 81.69 87 ALA A N 1
ATOM 649 C CA . ALA A 1 87 ? 2.541 2.126 -13.771 1.00 81.69 87 ALA A CA 1
ATOM 650 C C . ALA A 1 87 ? 2.794 1.278 -12.517 1.00 81.69 87 ALA A C 1
ATOM 652 O O . ALA A 1 87 ? 2.122 1.457 -11.503 1.00 81.69 87 ALA A O 1
ATOM 653 N N . SER A 1 88 ? 3.829 0.435 -12.545 1.00 78.88 88 SER A N 1
ATOM 654 C CA . SER A 1 88 ? 4.246 -0.367 -11.391 1.00 78.88 88 SER A CA 1
ATOM 655 C C . SER A 1 88 ? 4.610 0.509 -10.193 1.00 78.88 88 SER A C 1
ATOM 657 O O . SER A 1 88 ? 4.194 0.214 -9.078 1.00 78.88 88 SER A O 1
ATOM 659 N N . GLY A 1 89 ? 5.327 1.619 -10.403 1.00 78.50 89 GLY A N 1
ATOM 660 C CA . GLY A 1 89 ? 5.647 2.580 -9.344 1.00 78.50 89 GLY A CA 1
ATOM 661 C C . GLY A 1 89 ? 4.406 3.235 -8.723 1.00 78.50 89 GLY A C 1
ATOM 662 O O . GLY A 1 89 ? 4.329 3.372 -7.499 1.00 78.50 89 GLY A O 1
ATOM 663 N N . ILE A 1 90 ? 3.414 3.604 -9.540 1.00 80.94 90 ILE A N 1
ATOM 664 C CA . ILE A 1 90 ? 2.144 4.181 -9.067 1.00 80.94 90 ILE A CA 1
ATOM 665 C C . ILE A 1 90 ? 1.352 3.149 -8.262 1.00 80.94 90 ILE A C 1
ATOM 667 O O . ILE A 1 90 ? 0.946 3.439 -7.134 1.00 80.94 90 ILE A O 1
ATOM 671 N N . VAL A 1 91 ? 1.179 1.943 -8.808 1.00 85.31 91 VAL A N 1
ATOM 672 C CA . VAL A 1 91 ? 0.459 0.845 -8.148 1.00 85.31 91 VAL A CA 1
ATOM 673 C C . VAL A 1 91 ? 1.121 0.500 -6.819 1.00 85.31 91 VAL A C 1
ATOM 675 O O . VAL A 1 91 ? 0.436 0.419 -5.802 1.00 85.31 91 VAL A O 1
ATOM 678 N N . LEU A 1 92 ? 2.451 0.396 -6.775 1.00 84.38 92 LEU A N 1
ATOM 679 C CA . LEU A 1 92 ? 3.150 0.123 -5.522 1.00 84.38 92 LEU A CA 1
ATOM 680 C C . LEU A 1 92 ? 2.952 1.227 -4.485 1.00 84.38 92 LEU A C 1
ATOM 682 O O . LEU A 1 92 ? 2.774 0.947 -3.301 1.00 84.38 92 LEU A O 1
ATOM 686 N N . LYS A 1 93 ? 2.986 2.497 -4.907 1.00 84.75 93 LYS A N 1
ATOM 687 C CA . LYS A 1 93 ? 2.717 3.621 -4.004 1.00 84.75 93 LYS A CA 1
ATOM 688 C C . LYS A 1 93 ? 1.299 3.532 -3.439 1.00 84.75 93 LYS A C 1
ATOM 690 O O . LYS A 1 93 ? 1.128 3.730 -2.237 1.00 84.75 93 LYS A O 1
ATOM 695 N N . ALA A 1 94 ? 0.314 3.211 -4.276 1.00 84.88 94 ALA A N 1
ATOM 696 C CA . ALA A 1 94 ? -1.067 3.014 -3.848 1.00 84.88 94 ALA A CA 1
ATOM 697 C C . ALA A 1 94 ? -1.185 1.853 -2.847 1.00 84.88 94 ALA A C 1
ATOM 699 O O . ALA A 1 94 ? -1.741 2.040 -1.769 1.00 84.88 94 ALA A O 1
ATOM 700 N N . GLN A 1 95 ? -0.562 0.705 -3.128 1.00 86.38 95 GLN A N 1
ATOM 701 C CA . GLN A 1 95 ? -0.529 -0.448 -2.219 1.00 86.38 95 GLN A CA 1
ATOM 702 C C . GLN A 1 95 ? 0.130 -0.118 -0.873 1.00 86.38 95 GLN A C 1
ATOM 704 O O . GLN A 1 95 ? -0.369 -0.506 0.183 1.00 86.38 95 GLN A O 1
ATOM 709 N N . HIS A 1 96 ? 1.241 0.624 -0.878 1.00 87.19 96 HIS A N 1
ATOM 710 C CA . HIS A 1 96 ? 1.898 1.054 0.356 1.00 87.19 96 HIS A CA 1
ATOM 711 C C . HIS A 1 96 ? 1.021 1.990 1.192 1.00 87.19 96 HIS A C 1
ATOM 713 O O . HIS A 1 96 ? 0.993 1.857 2.418 1.00 87.19 96 HIS A O 1
ATOM 719 N N . LEU A 1 97 ? 0.312 2.923 0.549 1.00 86.12 97 LEU A N 1
ATOM 720 C CA . LEU A 1 97 ? -0.629 3.815 1.224 1.00 86.12 97 LEU A CA 1
ATOM 721 C C . LEU A 1 97 ? -1.807 3.027 1.804 1.00 86.12 97 LEU A C 1
ATOM 723 O O . LEU A 1 97 ? -2.044 3.126 3.004 1.00 86.12 97 LEU A O 1
ATOM 727 N N . ALA A 1 98 ? -2.438 2.164 1.005 1.00 86.19 98 ALA A N 1
ATOM 728 C CA . ALA A 1 98 ? -3.539 1.308 1.443 1.00 86.19 98 ALA A CA 1
ATOM 729 C C . ALA A 1 98 ? -3.141 0.433 2.642 1.00 86.19 98 ALA A C 1
ATOM 731 O O . ALA A 1 98 ? -3.826 0.409 3.664 1.00 86.19 98 ALA A O 1
ATOM 732 N N . LYS A 1 99 ? -1.967 -0.212 2.586 1.00 87.75 99 LYS A N 1
ATOM 733 C CA . LYS A 1 99 ? -1.447 -1.019 3.699 1.00 87.75 99 LYS A CA 1
ATOM 734 C C . LYS A 1 99 ? -1.224 -0.188 4.962 1.00 87.75 99 LYS A C 1
ATOM 736 O O . LYS A 1 99 ? -1.542 -0.640 6.061 1.00 87.75 99 LYS A O 1
ATOM 741 N N . ARG A 1 100 ? -0.656 1.014 4.827 1.00 88.81 100 ARG A N 1
ATOM 742 C CA . ARG A 1 100 ? -0.425 1.915 5.963 1.00 88.81 100 ARG A CA 1
ATOM 743 C C . ARG A 1 100 ? -1.743 2.365 6.588 1.00 88.81 100 ARG A C 1
ATOM 745 O O . ARG A 1 100 ? -1.841 2.411 7.812 1.00 88.81 100 ARG A O 1
ATOM 752 N N . ASP A 1 101 ? -2.731 2.687 5.768 1.00 85.50 101 ASP A N 1
ATOM 753 C CA . ASP A 1 101 ? -4.021 3.181 6.236 1.00 85.50 101 ASP A CA 1
ATOM 754 C C . ASP A 1 101 ? -4.826 2.056 6.910 1.00 85.50 101 ASP A C 1
ATOM 756 O O . ASP A 1 101 ? -5.363 2.268 7.996 1.00 85.50 101 ASP A O 1
ATOM 760 N N . ASN A 1 102 ? -4.769 0.826 6.386 1.00 88.31 102 ASN A N 1
ATOM 761 C CA . ASN A 1 102 ? -5.319 -0.366 7.043 1.00 88.31 102 ASN A CA 1
ATOM 762 C C . ASN A 1 102 ? -4.657 -0.624 8.416 1.00 88.31 102 ASN A C 1
ATOM 764 O O . ASN A 1 102 ? -5.342 -0.823 9.419 1.00 88.31 102 ASN A O 1
ATOM 768 N N . LEU A 1 103 ? -3.323 -0.532 8.511 1.00 90.06 103 LEU A N 1
ATOM 769 C CA . LEU A 1 103 ? -2.620 -0.662 9.797 1.00 90.06 103 LEU A CA 1
ATOM 770 C C . LEU A 1 103 ? -3.040 0.413 10.810 1.00 90.06 103 LEU A C 1
ATOM 772 O O . LEU A 1 103 ? -3.242 0.098 11.983 1.00 90.06 103 LEU A O 1
ATOM 776 N N . ARG A 1 104 ? -3.202 1.665 10.371 1.00 88.88 104 ARG A N 1
ATOM 777 C CA . ARG A 1 104 ? -3.684 2.760 11.229 1.00 88.88 104 ARG A CA 1
ATOM 778 C C . ARG A 1 104 ? -5.120 2.530 11.694 1.00 88.88 104 ARG A C 1
ATOM 780 O O . ARG A 1 104 ? -5.411 2.753 12.866 1.00 88.88 104 ARG A O 1
ATOM 787 N N . ALA A 1 105 ? -5.996 2.048 10.814 1.00 87.44 105 ALA A N 1
ATOM 788 C CA . ALA A 1 105 ? -7.368 1.696 11.169 1.00 87.44 105 ALA A CA 1
ATOM 789 C C . ALA A 1 105 ? -7.403 0.573 12.221 1.00 87.44 105 ALA A C 1
ATOM 791 O O . ALA A 1 105 ? -8.076 0.713 13.241 1.00 87.44 105 ALA A O 1
ATOM 792 N N . LYS A 1 106 ? -6.596 -0.486 12.047 1.00 90.56 106 LYS A N 1
ATOM 793 C CA . LYS A 1 106 ? -6.436 -1.559 13.049 1.00 90.56 106 LYS A CA 1
ATOM 794 C C . LYS A 1 106 ? -5.975 -1.025 14.405 1.00 90.56 106 LYS A C 1
ATOM 796 O O . LYS A 1 106 ? -6.523 -1.405 15.435 1.00 90.56 106 LYS A O 1
ATOM 801 N N . GLN A 1 107 ? -4.989 -0.130 14.415 1.00 91.81 107 GLN A N 1
ATOM 802 C CA . GLN A 1 107 ? -4.508 0.500 15.649 1.00 91.81 107 GLN A CA 1
ATOM 803 C C . GLN A 1 107 ? -5.601 1.325 16.340 1.00 91.81 107 GLN A C 1
ATOM 805 O O . GLN A 1 107 ? -5.733 1.246 17.559 1.00 91.81 107 GLN A O 1
ATOM 810 N N . ALA A 1 108 ? -6.412 2.066 15.581 1.00 89.19 108 ALA A N 1
ATOM 811 C CA . ALA A 1 108 ? -7.525 2.836 16.130 1.00 89.19 108 ALA A CA 1
ATOM 812 C C . ALA A 1 108 ? -8.591 1.935 16.778 1.00 89.19 108 ALA A C 1
ATOM 814 O O . ALA A 1 108 ? -9.026 2.218 17.893 1.00 89.19 108 ALA A O 1
ATOM 815 N N . VAL A 1 109 ? -8.962 0.827 16.124 1.00 92.12 109 VAL A N 1
ATOM 816 C CA . VAL A 1 109 ? -9.884 -0.175 16.692 1.00 92.12 109 VAL A CA 1
ATOM 817 C C . VAL A 1 109 ? -9.331 -0.742 18.000 1.00 92.12 109 VAL A C 1
ATOM 819 O O . VAL A 1 109 ? -10.040 -0.767 19.005 1.00 92.12 109 VAL A O 1
ATOM 822 N N . ASN A 1 110 ? -8.054 -1.132 18.022 1.00 92.25 110 ASN A N 1
ATOM 823 C CA . ASN A 1 110 ? -7.419 -1.673 19.226 1.00 92.25 110 ASN A CA 1
ATOM 824 C C . ASN A 1 110 ? -7.429 -0.672 20.393 1.00 92.25 110 ASN A C 1
ATOM 826 O O . ASN A 1 110 ? -7.741 -1.058 21.516 1.00 92.25 110 ASN A O 1
ATOM 830 N N . LEU A 1 111 ? -7.154 0.609 20.126 1.00 93.12 111 LEU A N 1
ATOM 831 C CA . LEU A 1 111 ? -7.181 1.669 21.139 1.00 93.12 111 LEU A CA 1
ATOM 832 C C . LEU A 1 111 ? -8.600 1.867 21.702 1.00 93.12 111 LEU A C 1
ATOM 834 O O . LEU A 1 111 ? -8.787 1.982 22.912 1.00 93.12 111 LEU A O 1
ATOM 838 N N . ILE A 1 112 ? -9.626 1.856 20.846 1.00 90.88 112 ILE A N 1
ATOM 839 C CA . ILE A 1 112 ? -11.027 1.949 21.289 1.00 90.88 112 ILE A CA 1
ATOM 840 C C . ILE A 1 112 ? -11.403 0.747 22.166 1.00 90.88 112 ILE A C 1
ATOM 842 O O . ILE A 1 112 ? -12.013 0.928 23.221 1.00 90.88 112 ILE A O 1
ATOM 846 N N . LEU A 1 113 ? -11.007 -0.469 21.779 1.00 92.19 113 LEU A N 1
ATOM 847 C CA . LEU A 1 113 ? -11.237 -1.674 22.583 1.00 92.19 113 LEU A CA 1
ATOM 848 C C . LEU A 1 113 ? -10.544 -1.598 23.948 1.00 92.19 113 LEU A C 1
ATOM 850 O O . LEU A 1 113 ? -11.128 -1.993 24.956 1.00 92.19 113 LEU A O 1
ATOM 854 N N . GLU A 1 114 ? -9.326 -1.065 24.004 1.00 94.25 114 GLU A N 1
ATOM 855 C CA . GLU A 1 114 ? -8.607 -0.835 25.257 1.00 94.25 114 GLU A CA 1
ATOM 856 C C . GLU A 1 114 ? -9.337 0.177 26.153 1.00 94.25 114 GLU A C 1
ATOM 858 O O . GLU A 1 114 ? -9.575 -0.095 27.329 1.00 94.25 114 GLU A O 1
ATOM 863 N N . ASN A 1 115 ? -9.815 1.289 25.588 1.00 91.94 115 ASN A N 1
ATOM 864 C CA . ASN A 1 115 ? -10.634 2.259 26.319 1.00 91.94 115 ASN A CA 1
ATOM 865 C C . ASN A 1 115 ? -11.924 1.641 26.871 1.00 91.94 115 ASN A C 1
ATOM 867 O O . ASN A 1 115 ? -12.330 1.962 27.988 1.00 91.94 115 ASN A O 1
ATOM 871 N N . ILE A 1 116 ? -12.577 0.761 26.106 1.00 92.25 116 ILE A N 1
ATOM 872 C CA . ILE A 1 116 ? -13.768 0.037 26.563 1.00 92.25 116 ILE A CA 1
ATOM 873 C C . ILE A 1 116 ? -13.422 -0.866 27.752 1.00 92.25 116 ILE A C 1
ATOM 875 O O . ILE A 1 116 ? -14.144 -0.836 28.749 1.00 92.25 116 ILE A O 1
ATOM 879 N N . LYS A 1 117 ? -12.305 -1.604 27.695 1.00 92.62 117 LYS A N 1
ATOM 880 C CA . LYS A 1 117 ? -11.835 -2.434 28.818 1.00 92.62 117 LYS A CA 1
ATOM 881 C C . LYS A 1 117 ? -11.571 -1.604 30.072 1.00 92.62 117 LYS A C 1
ATOM 883 O O . LYS A 1 117 ? -11.986 -2.003 31.154 1.00 92.62 117 LYS A O 1
ATOM 888 N N . ILE A 1 118 ? -10.952 -0.430 29.934 1.00 92.50 118 ILE A N 1
ATOM 889 C CA . ILE A 1 118 ? -10.728 0.493 31.058 1.00 92.50 118 ILE A CA 1
ATOM 890 C C . ILE A 1 118 ? -12.066 0.957 31.652 1.00 92.50 118 ILE A C 1
ATOM 892 O O . ILE A 1 118 ? -12.235 0.966 32.867 1.00 92.50 118 ILE A O 1
ATOM 896 N N . ILE A 1 119 ? -13.047 1.312 30.814 1.00 90.62 119 ILE A N 1
ATOM 897 C CA . ILE A 1 119 ? -14.384 1.713 31.285 1.00 90.62 119 ILE A CA 1
ATOM 898 C C . ILE A 1 119 ? -15.073 0.564 32.034 1.00 90.62 119 ILE A C 1
ATOM 900 O O . ILE A 1 119 ? -15.675 0.808 33.077 1.00 90.62 119 ILE A O 1
ATOM 904 N N . GLN A 1 120 ? -14.975 -0.668 31.526 1.00 90.25 120 GLN A N 1
ATOM 905 C CA . GLN A 1 120 ? -15.526 -1.858 32.180 1.00 90.25 120 GLN A CA 1
ATOM 906 C C . GLN A 1 120 ? -14.842 -2.135 33.523 1.00 90.25 120 GLN A C 1
ATOM 908 O O . GLN A 1 120 ? -15.536 -2.337 34.513 1.00 90.25 120 GLN A O 1
ATOM 913 N N . SER A 1 121 ? -13.510 -2.051 33.579 1.00 90.88 121 SER A N 1
ATOM 914 C CA . SER A 1 121 ? -12.738 -2.194 34.819 1.00 90.88 121 SER A CA 1
ATOM 915 C C . SER A 1 121 ? -13.151 -1.155 35.862 1.00 90.88 121 SER A C 1
ATOM 917 O O . SER A 1 121 ? -13.429 -1.509 37.001 1.00 90.88 121 SER A O 1
ATOM 919 N N . ASN A 1 122 ? -13.276 0.116 35.467 1.00 87.56 122 ASN A N 1
ATOM 920 C CA . ASN A 1 122 ? -13.702 1.188 36.371 1.00 87.56 122 ASN A CA 1
ATOM 921 C C . ASN A 1 122 ? -15.144 0.998 36.860 1.00 87.56 122 ASN A C 1
ATOM 923 O O . ASN A 1 122 ? -15.470 1.358 37.988 1.00 87.56 122 ASN A O 1
ATOM 927 N N . ALA A 1 123 ? -16.030 0.474 36.008 1.00 87.06 123 ALA A N 1
ATOM 928 C CA . ALA A 1 123 ? -17.400 0.162 36.401 1.00 87.06 123 ALA A CA 1
ATOM 929 C C . ALA A 1 123 ? -17.439 -0.993 37.409 1.00 87.06 123 ALA A C 1
ATOM 931 O O . ALA A 1 123 ? -18.206 -0.935 38.366 1.00 87.06 123 ALA A O 1
ATOM 932 N N . GLN A 1 124 ? -16.598 -2.008 37.211 1.00 87.19 124 GLN A N 1
ATOM 933 C CA . GLN A 1 124 ? -16.493 -3.153 38.105 1.00 87.19 124 GLN A CA 1
ATOM 934 C C . GLN A 1 124 ? -15.897 -2.769 39.465 1.00 87.19 124 GLN A C 1
ATOM 936 O O . GLN A 1 124 ? -16.466 -3.124 40.491 1.00 87.19 124 GLN A O 1
ATOM 941 N N . GLU A 1 125 ? -14.855 -1.937 39.488 1.00 86.69 125 GLU A N 1
ATOM 942 C CA . GLU A 1 125 ? -14.294 -1.379 40.726 1.00 86.69 125 GLU A CA 1
ATOM 943 C C . GLU A 1 125 ? -15.340 -0.577 41.523 1.00 86.69 125 GLU A C 1
ATOM 945 O O . GLU A 1 125 ? -15.397 -0.665 42.749 1.00 86.69 125 GLU A O 1
ATOM 950 N N . LEU A 1 126 ? -16.221 0.160 40.833 1.00 83.25 126 LEU A N 1
ATOM 951 C CA . LEU A 1 126 ? -17.316 0.901 41.468 1.00 83.25 126 LEU A CA 1
ATOM 952 C C . LEU A 1 126 ? -18.358 -0.016 42.133 1.00 83.25 126 LEU A C 1
ATOM 954 O O . LEU A 1 126 ? -18.982 0.387 43.113 1.00 83.25 126 LEU A O 1
ATOM 958 N N . ILE A 1 127 ? -18.569 -1.216 41.580 1.00 80.88 127 ILE A N 1
ATOM 959 C CA . ILE A 1 127 ? -19.490 -2.232 42.113 1.00 80.88 127 ILE A CA 1
ATOM 960 C C . ILE A 1 127 ? -18.848 -2.963 43.298 1.00 80.88 127 ILE A C 1
ATOM 962 O O . ILE A 1 127 ? -19.525 -3.231 44.288 1.00 80.88 127 ILE A O 1
ATOM 966 N N . GLU A 1 128 ? -17.557 -3.282 43.199 1.00 83.06 128 GLU A N 1
ATOM 967 C CA . GLU A 1 128 ? -16.818 -4.051 44.205 1.00 83.06 128 GLU A CA 1
ATOM 968 C C . GLU A 1 128 ? -16.463 -3.218 45.451 1.00 83.06 128 GLU A C 1
ATOM 970 O O . GLU A 1 128 ? -16.434 -3.766 46.551 1.00 83.06 128 GLU A O 1
ATOM 975 N N . ASN A 1 129 ? -16.280 -1.895 45.317 1.00 76.06 129 ASN A N 1
ATOM 976 C CA . ASN A 1 129 ? -15.939 -0.990 46.424 1.00 76.06 129 ASN A CA 1
ATOM 977 C C . ASN A 1 129 ? -17.006 0.094 46.684 1.00 76.06 129 ASN A C 1
ATOM 979 O O . ASN A 1 129 ? -16.740 1.292 46.524 1.00 76.06 129 ASN A O 1
ATOM 983 N N . PRO A 1 130 ? -18.215 -0.273 47.148 1.00 67.81 130 PRO A N 1
ATOM 984 C CA . PRO A 1 130 ? -19.291 0.692 47.339 1.00 67.81 130 PRO A CA 1
ATOM 985 C C . PRO A 1 130 ? -19.096 1.619 48.551 1.00 67.81 130 PRO A C 1
ATOM 987 O O . PRO A 1 130 ? -19.777 2.632 48.656 1.00 67.81 130 PRO A O 1
ATOM 990 N N . ALA A 1 131 ? -18.172 1.295 49.462 1.00 62.34 131 ALA A N 1
ATOM 991 C CA . ALA A 1 131 ? -18.037 1.949 50.767 1.00 62.34 131 ALA A CA 1
ATOM 992 C C . ALA A 1 131 ? -17.399 3.355 50.741 1.00 62.34 131 ALA A C 1
ATOM 994 O O . ALA A 1 131 ? -17.393 4.035 51.765 1.00 62.34 131 ALA A O 1
ATOM 995 N N . HIS A 1 132 ? -16.849 3.797 49.606 1.00 67.25 132 HIS A N 1
ATOM 996 C CA . HIS A 1 132 ? -16.051 5.030 49.520 1.00 67.25 132 HIS A CA 1
ATOM 997 C C . HIS A 1 132 ? -16.778 6.244 48.930 1.00 67.25 132 HIS A C 1
ATOM 999 O O . HIS A 1 132 ? -16.204 7.331 48.906 1.00 67.25 132 HIS A O 1
ATOM 1005 N N . LEU A 1 133 ? -18.006 6.082 48.438 1.00 70.06 133 LEU A N 1
ATOM 1006 C CA . LEU A 1 133 ? -18.743 7.124 47.721 1.00 70.06 133 LEU A CA 1
ATOM 1007 C C . LEU A 1 133 ? -20.177 7.204 48.237 1.00 70.06 133 LEU A C 1
ATOM 1009 O O . LEU A 1 133 ? -20.778 6.187 48.587 1.00 70.06 133 LEU A O 1
ATOM 1013 N N . SER A 1 134 ? -20.742 8.409 48.247 1.00 81.50 134 SER A N 1
ATOM 1014 C CA . SER A 1 134 ? -22.176 8.574 48.478 1.00 81.50 134 SER A CA 1
ATOM 1015 C C . SER A 1 134 ? -22.987 7.939 47.339 1.00 81.50 134 SER A C 1
ATOM 1017 O O . SER A 1 134 ? -22.520 7.806 46.204 1.00 81.50 134 SER A O 1
ATOM 1019 N N . VAL A 1 135 ? -24.233 7.554 47.629 1.00 80.75 135 VAL A N 1
ATOM 1020 C CA . VAL A 1 135 ? -25.138 6.935 46.641 1.00 80.75 135 VAL A CA 1
ATOM 1021 C C . VAL A 1 135 ? -25.355 7.853 45.428 1.00 80.75 135 VAL A C 1
ATOM 1023 O O . VAL A 1 135 ? -25.420 7.378 44.294 1.00 80.75 135 VAL A O 1
ATOM 1026 N N . GLU A 1 136 ? -25.416 9.168 45.647 1.00 83.12 136 GLU A N 1
ATOM 1027 C CA . GLU A 1 136 ? -25.570 10.171 44.586 1.00 83.12 136 GLU A CA 1
ATOM 1028 C C . GLU A 1 136 ? -24.325 10.243 43.683 1.00 83.12 136 GLU A C 1
ATOM 1030 O O . GLU A 1 136 ? -24.446 10.167 42.457 1.00 83.12 136 GLU A O 1
ATOM 1035 N N . GLU A 1 137 ? -23.119 10.273 44.262 1.00 83.00 137 GLU A N 1
ATOM 1036 C CA . GLU A 1 137 ? -21.859 10.271 43.502 1.00 83.00 137 GLU A CA 1
ATOM 1037 C C . GLU A 1 137 ? -21.653 8.970 42.712 1.00 83.00 137 GLU A C 1
ATOM 1039 O O . GLU A 1 137 ? -21.130 8.988 41.591 1.00 83.00 137 GLU A O 1
ATOM 1044 N N . GLN A 1 138 ? -22.080 7.827 43.259 1.00 81.31 138 GLN A N 1
ATOM 1045 C CA . GLN A 1 138 ? -22.057 6.551 42.541 1.00 81.31 138 GLN A CA 1
ATOM 1046 C C . GLN A 1 138 ? -22.975 6.569 41.321 1.00 81.31 138 GLN A C 1
ATOM 1048 O O . GLN A 1 138 ? -22.564 6.149 40.235 1.00 81.31 138 GLN A O 1
ATOM 1053 N N . GLN A 1 139 ? -24.204 7.069 41.471 1.00 83.94 139 GLN A N 1
ATOM 1054 C CA . GLN A 1 139 ? -25.153 7.177 40.363 1.00 83.94 139 GLN A CA 1
ATOM 1055 C C . GLN A 1 139 ? -24.631 8.106 39.265 1.00 83.94 139 GLN A C 1
ATOM 1057 O O . GLN A 1 139 ? -24.722 7.777 38.076 1.00 83.94 139 GLN A O 1
ATOM 1062 N N . GLU A 1 140 ? -24.035 9.237 39.643 1.00 87.06 140 GLU A N 1
ATOM 1063 C CA . GLU A 1 140 ? -23.467 10.185 38.690 1.00 87.06 140 GLU A CA 1
ATOM 1064 C C . GLU A 1 140 ? -22.262 9.589 37.943 1.00 87.06 140 GLU A C 1
ATOM 1066 O O . GLU A 1 140 ? -22.196 9.647 36.706 1.00 87.06 140 GLU A O 1
ATOM 1071 N N . ARG A 1 141 ? -21.354 8.904 38.656 1.00 83.94 141 ARG A N 1
ATOM 1072 C CA . ARG A 1 141 ? -20.227 8.189 38.038 1.00 83.94 141 ARG A CA 1
ATOM 1073 C C . ARG A 1 141 ? -20.691 7.079 37.102 1.00 83.94 141 ARG A C 1
ATOM 1075 O O . ARG A 1 141 ? -20.196 7.018 35.974 1.00 83.94 141 ARG A O 1
ATOM 1082 N N . LEU A 1 142 ? -21.665 6.257 37.494 1.00 85.62 142 LEU A N 1
ATOM 1083 C CA . LEU A 1 142 ? -22.236 5.212 36.633 1.00 85.62 142 LEU A CA 1
ATOM 1084 C C . LEU A 1 142 ? -22.867 5.798 35.366 1.00 85.62 142 LEU A C 1
ATOM 1086 O O . LEU A 1 142 ? -22.634 5.293 34.264 1.00 85.62 142 LEU A O 1
ATOM 1090 N N . LYS A 1 143 ? -23.615 6.900 35.491 1.00 88.81 143 LYS A N 1
ATOM 1091 C CA . LYS A 1 143 ? -24.196 7.610 34.344 1.00 88.81 143 LYS A CA 1
ATOM 1092 C C . LYS A 1 143 ? -23.107 8.119 33.397 1.00 88.81 143 LYS A C 1
ATOM 1094 O O . LYS A 1 143 ? -23.230 7.961 32.179 1.00 88.81 143 LYS A O 1
ATOM 1099 N N . SER A 1 144 ? -22.019 8.669 33.939 1.00 89.75 144 SER A N 1
ATOM 1100 C CA . SER A 1 144 ? -20.874 9.139 33.150 1.00 89.75 144 SER A CA 1
ATOM 1101 C C . SER A 1 144 ? -20.147 7.996 32.423 1.00 89.75 144 SER A C 1
ATOM 1103 O O . SER A 1 144 ? -19.844 8.116 31.233 1.00 89.75 144 SER A O 1
ATOM 1105 N N . LEU A 1 145 ? -19.929 6.857 33.094 1.00 88.75 145 LEU A N 1
ATOM 1106 C CA . LEU A 1 145 ? -19.293 5.671 32.515 1.00 88.75 145 LEU A CA 1
ATOM 1107 C C . LEU A 1 145 ? -20.156 5.082 31.401 1.00 88.75 145 LEU A C 1
ATOM 1109 O O . LEU A 1 145 ? -19.636 4.776 30.331 1.00 88.75 145 LEU A O 1
ATOM 1113 N N . ARG A 1 146 ? -21.478 5.018 31.598 1.00 89.62 146 ARG A N 1
ATOM 1114 C CA . ARG A 1 146 ? -22.428 4.560 30.577 1.00 89.62 146 ARG A CA 1
ATOM 1115 C C . ARG A 1 146 ? -22.419 5.454 29.338 1.00 89.62 146 ARG A C 1
ATOM 1117 O O . A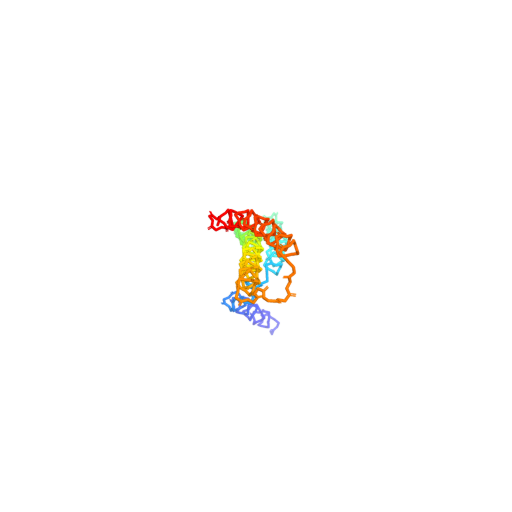RG A 1 146 ? -22.388 4.946 28.221 1.00 89.62 146 ARG A O 1
ATOM 1124 N N . LEU A 1 147 ? -22.383 6.777 29.513 1.00 92.31 147 LEU A N 1
ATOM 1125 C CA . LEU A 1 147 ? -22.257 7.722 28.396 1.00 92.31 147 LEU A CA 1
ATOM 1126 C C . LEU A 1 147 ? -20.938 7.537 27.633 1.00 92.31 147 LEU A C 1
ATOM 1128 O O . LEU A 1 147 ? -20.937 7.517 26.401 1.00 92.31 147 LEU A O 1
ATOM 1132 N N . ARG A 1 148 ? -19.818 7.381 28.349 1.00 89.94 148 ARG A N 1
ATOM 1133 C CA . ARG A 1 148 ? -18.504 7.119 27.740 1.00 89.94 148 ARG A CA 1
ATOM 1134 C C . ARG A 1 148 ? -18.489 5.791 26.990 1.00 89.94 148 ARG A C 1
ATOM 1136 O O . ARG A 1 148 ? -17.991 5.755 25.870 1.00 89.94 148 ARG A O 1
ATOM 1143 N N . PHE A 1 149 ? -19.070 4.743 27.569 1.00 91.75 149 PHE A N 1
ATOM 1144 C CA . PHE A 1 149 ? -19.206 3.434 26.939 1.00 91.75 149 PHE A CA 1
ATOM 1145 C C . PHE A 1 149 ? -20.002 3.530 25.635 1.00 91.75 149 PHE A C 1
ATOM 1147 O O . PHE A 1 149 ? -19.494 3.133 24.594 1.00 91.75 149 PHE A O 1
ATOM 1154 N N . CYS A 1 150 ? -21.186 4.158 25.647 1.00 92.06 150 CYS A N 1
ATOM 1155 C CA . CYS A 1 150 ? -21.987 4.347 24.432 1.00 92.06 150 CYS A CA 1
ATOM 1156 C C . CYS A 1 150 ? -21.230 5.115 23.337 1.00 92.06 150 CYS A C 1
ATOM 1158 O O . CYS A 1 150 ? -21.298 4.740 22.168 1.00 92.06 150 CYS A O 1
ATOM 1160 N N . ARG A 1 151 ? -20.480 6.168 23.694 1.00 92.81 151 ARG A N 1
ATOM 1161 C CA . ARG A 1 151 ? -19.646 6.902 22.725 1.00 92.81 151 ARG A CA 1
ATOM 1162 C C . ARG A 1 151 ? -18.548 6.022 22.131 1.00 92.81 151 ARG A C 1
ATOM 1164 O O . ARG A 1 151 ? -18.345 6.061 20.923 1.00 92.81 151 ARG A O 1
ATOM 1171 N N . GLN A 1 152 ? -17.861 5.235 22.958 1.00 90.94 152 GLN A N 1
ATOM 1172 C CA . GLN A 1 152 ? -16.820 4.321 22.484 1.00 90.94 152 GLN A CA 1
ATOM 1173 C C . GLN A 1 152 ? -17.403 3.184 21.637 1.00 90.94 152 GLN A C 1
ATOM 1175 O O . GLN A 1 152 ? -16.798 2.817 20.641 1.00 90.94 152 GLN A O 1
ATOM 1180 N N . GLN A 1 153 ? -18.600 2.687 21.956 1.00 91.12 153 GLN A N 1
ATOM 1181 C CA . GLN A 1 153 ? -19.303 1.682 21.155 1.00 91.12 153 GLN A CA 1
ATOM 1182 C C . GLN A 1 153 ? -19.661 2.217 19.759 1.00 91.12 153 GLN A C 1
ATOM 1184 O O . GLN A 1 153 ? -19.430 1.545 18.758 1.00 91.12 153 GLN A O 1
ATOM 1189 N N . LEU A 1 154 ? -20.182 3.446 19.675 1.00 92.31 154 LEU A N 1
ATOM 1190 C CA . LEU A 1 154 ? -20.457 4.102 18.392 1.00 92.31 154 LEU A CA 1
ATOM 1191 C C . LEU A 1 154 ? -19.171 4.324 17.589 1.00 92.31 154 LEU A C 1
ATOM 1193 O O . LEU A 1 154 ? -19.137 4.038 16.394 1.00 92.31 154 LEU A O 1
ATOM 1197 N N . ALA A 1 155 ? -18.108 4.791 18.249 1.00 90.62 155 ALA A N 1
ATOM 1198 C CA . ALA A 1 155 ? -16.805 4.969 17.618 1.00 90.62 155 ALA A CA 1
ATOM 1199 C C . ALA A 1 155 ? -16.214 3.634 17.136 1.00 90.62 155 ALA A C 1
ATOM 1201 O O . ALA A 1 155 ? -15.619 3.593 16.062 1.00 90.62 155 ALA A O 1
ATOM 1202 N N . LEU A 1 156 ? -16.408 2.547 17.891 1.00 91.81 156 LEU A N 1
ATOM 1203 C CA . LEU A 1 156 ? -15.981 1.204 17.513 1.00 91.81 156 LEU A CA 1
ATOM 1204 C C . LEU A 1 156 ? -16.704 0.740 16.251 1.00 91.81 156 LEU A C 1
ATOM 1206 O O . LEU A 1 156 ? -16.040 0.326 15.310 1.00 91.81 156 LEU A O 1
ATOM 1210 N N . ASN A 1 157 ? -18.033 0.866 16.203 1.00 91.44 157 ASN A N 1
ATOM 1211 C CA . ASN A 1 157 ? -18.818 0.474 15.031 1.00 91.44 157 ASN A CA 1
ATOM 1212 C C . ASN A 1 157 ? -18.357 1.229 13.775 1.00 91.44 157 ASN A C 1
ATOM 1214 O O . ASN A 1 157 ? -18.094 0.611 12.751 1.00 91.44 157 ASN A O 1
ATOM 1218 N N . GLN A 1 158 ? -18.160 2.548 13.877 1.00 91.38 158 GLN A N 1
ATOM 1219 C CA . GLN A 1 158 ? -17.642 3.359 12.768 1.00 91.38 158 GLN A CA 1
ATOM 1220 C C . GLN A 1 158 ? -16.206 2.979 12.374 1.00 91.38 158 GLN A C 1
ATOM 1222 O O . GLN A 1 158 ? -15.844 3.034 11.199 1.00 91.38 158 GLN A O 1
ATOM 1227 N N . ALA A 1 159 ? -15.356 2.633 13.343 1.00 88.00 159 ALA A N 1
ATOM 1228 C CA . ALA A 1 159 ? -13.979 2.229 13.081 1.00 88.00 159 ALA A CA 1
ATOM 1229 C C . ALA A 1 159 ? -13.899 0.847 12.417 1.00 88.00 159 ALA A C 1
ATOM 1231 O O . ALA A 1 159 ? -13.061 0.659 11.538 1.00 88.00 159 ALA A O 1
ATOM 1232 N N . VAL A 1 160 ? -14.771 -0.088 12.806 1.00 89.75 160 VAL A N 1
ATOM 1233 C CA . VAL A 1 160 ? -14.899 -1.418 12.193 1.00 89.75 160 VAL A CA 1
ATOM 1234 C C . VAL A 1 160 ? -15.441 -1.302 10.773 1.00 89.75 160 VAL A C 1
ATOM 1236 O O . VAL A 1 160 ? -14.814 -1.831 9.864 1.00 89.75 160 VAL A O 1
ATOM 1239 N N . GLU A 1 161 ? -16.503 -0.525 10.552 1.00 89.81 161 GLU A N 1
ATOM 1240 C CA . GLU A 1 161 ? -17.068 -0.296 9.214 1.00 89.81 161 GLU A CA 1
ATOM 1241 C C . GLU A 1 161 ? -16.021 0.292 8.250 1.00 89.81 161 GLU A C 1
ATOM 1243 O O . GLU A 1 161 ? -15.850 -0.175 7.125 1.00 89.81 161 GLU A O 1
ATOM 1248 N N . ARG A 1 162 ? -15.231 1.273 8.709 1.00 85.75 162 ARG A N 1
ATOM 1249 C CA . ARG A 1 162 ? -14.106 1.815 7.924 1.00 85.75 162 ARG A CA 1
ATOM 1250 C C . ARG A 1 162 ? -13.027 0.777 7.632 1.00 85.75 162 ARG A C 1
ATOM 1252 O O . ARG A 1 162 ? -12.345 0.879 6.618 1.00 85.75 162 ARG A O 1
ATOM 1259 N N . LEU A 1 163 ? -12.811 -0.168 8.539 1.00 88.12 163 LEU A N 1
ATOM 1260 C CA . LEU A 1 163 ? -11.809 -1.214 8.377 1.00 88.12 163 LEU A CA 1
ATOM 1261 C C . LEU A 1 163 ? -12.273 -2.276 7.379 1.00 88.12 163 LEU A C 1
ATOM 1263 O O . LEU A 1 163 ? -11.46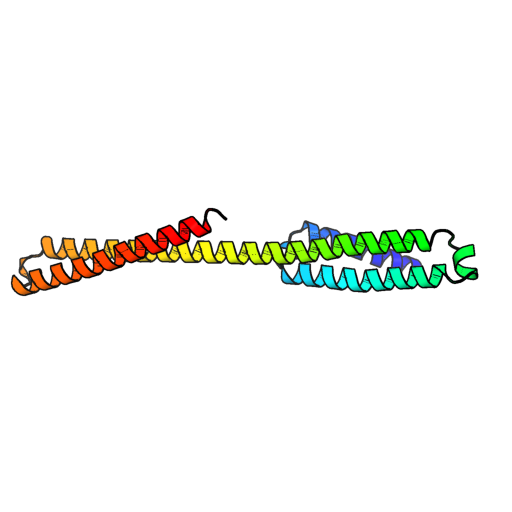2 -2.714 6.570 1.00 88.12 163 LEU A O 1
ATOM 1267 N N . GLU A 1 164 ? -13.557 -2.633 7.401 1.00 87.31 164 GLU A N 1
ATOM 1268 C CA . GLU A 1 164 ? -14.197 -3.516 6.419 1.00 87.31 164 GLU A CA 1
ATOM 1269 C C . GLU A 1 164 ? -14.118 -2.910 5.013 1.00 87.31 164 GLU A C 1
ATOM 1271 O O . GLU A 1 164 ? -13.604 -3.549 4.099 1.00 87.31 164 GLU A O 1
ATOM 1276 N N . GLN A 1 165 ? -14.452 -1.622 4.865 1.00 86.31 165 GLN A N 1
ATOM 1277 C CA . GLN A 1 165 ? -14.307 -0.894 3.595 1.00 86.31 165 GLN A CA 1
ATOM 1278 C C . GLN A 1 165 ? -12.865 -0.882 3.051 1.00 86.31 165 GLN A C 1
ATOM 1280 O O . GLN A 1 165 ? -12.660 -0.798 1.844 1.00 86.31 165 GLN A O 1
ATOM 1285 N N . LEU A 1 166 ? -11.857 -0.949 3.929 1.00 81.75 166 LEU A N 1
ATOM 1286 C CA . LEU A 1 166 ? -10.437 -1.032 3.559 1.00 81.75 166 LEU A CA 1
ATOM 1287 C C . LEU A 1 166 ? -9.937 -2.475 3.362 1.00 81.75 166 LEU A C 1
ATOM 1289 O O . LEU A 1 166 ? -8.808 -2.655 2.905 1.00 81.75 166 LEU A O 1
ATOM 1293 N N . GLY A 1 167 ? -10.708 -3.479 3.785 1.00 67.81 167 GLY A N 1
ATOM 1294 C CA . GLY A 1 167 ? -10.393 -4.905 3.668 1.00 67.81 167 GLY A CA 1
ATOM 1295 C C . GLY A 1 167 ? -10.927 -5.550 2.388 1.00 67.81 167 GLY A C 1
ATOM 1296 O O . GLY A 1 167 ? -10.336 -6.524 1.932 1.00 67.81 167 GLY A O 1
ATOM 1297 N N . ASP A 1 168 ? -11.979 -4.977 1.799 1.00 57.22 168 ASP A N 1
ATOM 1298 C CA . ASP A 1 168 ? -12.572 -5.403 0.521 1.00 57.22 168 ASP A CA 1
ATOM 1299 C C . ASP A 1 168 ? -11.868 -4.805 -0.727 1.00 57.22 168 ASP A C 1
ATOM 1301 O O . ASP A 1 168 ? -12.337 -4.984 -1.854 1.00 57.22 168 ASP A O 1
ATOM 1305 N N . LEU A 1 169 ? -10.739 -4.104 -0.537 1.00 46.56 169 LEU A N 1
ATOM 1306 C CA . LEU A 1 169 ? -9.852 -3.529 -1.569 1.00 46.56 169 LEU A CA 1
ATOM 1307 C C . LEU A 1 169 ? -8.556 -4.340 -1.721 1.00 46.56 169 LEU A C 1
ATOM 1309 O O . LEU A 1 169 ? -8.105 -4.504 -2.878 1.00 46.56 169 LEU A O 1
#

Foldseek 3Di:
DVVVVVVVVVVVVVVVVVCCVVVCVCVVALVSLLVVLVVLLVVLLVVLVVLVVLCVDPVSCVVPVCSPVVSVCSNVVSNVSSVVSNVSSVVSVVVVVLVVVLVVLVVQLVVLVVVLVVLVVVLVCCVVDVPPDDPVVSVVSVVVSVVVNVVSVVVNVVSVVVNVVSVVD

Secondary structure (DSSP, 8-state):
-HHHHHHHHHHHHHHHHHHHHHTSTTTT-HHHHHHHHHHHHHHHHHHHHHHHHHTT-HHHHHH-TTHHHHHHHHHHHHHHHHHHHHHHHHHHHHHHHHHHHHHHHHHHHHHHHHHHHHHHHHHHHHHH-GGGS-HHHHHHHHHHHHHHHHHHHHHHHHHHHHHHHHH--

Organism: Pseudomonas veronii (NCBI:txid76761)

Radius of gyration: 32.3 Å; chains: 1; bounding box: 67×20×99 Å

pLDDT: mean 79.35, std 9.59, range [46.56, 94.25]

Sequence (169 aa):
MEMLYITLISIAGLAIGAWGVLGGILYRKPFLLYFIGFFLALIGGYIAYGLELGSQNSLLVSLFTHLKLASAFVSYTIAAAGGSLIASGIVLKAQHLAKRDNLRAKQAVNLILENIKIIQSNAQELIENPAHLSVEEQQERLKSLRLRFCRQQLALNQAVERLEQLGDL